Protein AF-A0A5J4VI50-F1 (afdb_monomer_lite)

Structure (mmCIF, N/CA/C/O backbone):
data_AF-A0A5J4VI50-F1
#
_entry.id   AF-A0A5J4VI50-F1
#
loop_
_atom_site.group_PDB
_atom_site.id
_atom_site.type_symbol
_atom_site.label_atom_id
_atom_site.label_alt_id
_atom_site.label_comp_id
_atom_site.label_asym_id
_atom_site.label_entity_id
_atom_site.label_seq_id
_atom_site.pdbx_PDB_ins_code
_atom_site.Cartn_x
_atom_site.Cartn_y
_atom_site.Cartn_z
_atom_site.occupancy
_atom_site.B_iso_or_equiv
_atom_site.auth_seq_id
_atom_site.auth_comp_id
_atom_site.auth_asym_id
_atom_site.auth_atom_id
_atom_site.pdbx_PDB_model_num
ATOM 1 N N . MET A 1 1 ? -46.323 7.705 36.683 1.00 45.66 1 MET A N 1
ATOM 2 C CA . MET A 1 1 ? -45.472 6.989 35.710 1.00 45.66 1 MET A CA 1
ATOM 3 C C . MET A 1 1 ? -46.350 6.573 34.551 1.00 45.66 1 MET A C 1
ATOM 5 O O . MET A 1 1 ? -47.219 5.726 34.726 1.00 45.66 1 MET A O 1
ATOM 9 N N . THR A 1 2 ? -46.228 7.278 33.431 1.00 43.50 2 THR A N 1
ATOM 10 C CA . THR A 1 2 ? -47.064 7.092 32.242 1.00 43.50 2 THR A CA 1
ATOM 11 C C . THR A 1 2 ? -46.540 5.941 31.387 1.00 43.50 2 THR A C 1
ATOM 13 O O . THR A 1 2 ? -45.344 5.672 31.348 1.00 43.50 2 THR A O 1
ATOM 16 N N . PHE A 1 3 ? -47.456 5.260 30.699 1.00 45.78 3 PHE A N 1
ATOM 17 C CA . PHE A 1 3 ? -47.232 4.075 29.855 1.00 45.78 3 PHE A CA 1
ATOM 18 C C . PHE A 1 3 ? -46.191 4.273 28.726 1.00 45.78 3 PHE A C 1
ATOM 20 O O . PHE A 1 3 ? -45.756 3.309 28.103 1.00 45.78 3 PHE A O 1
ATOM 27 N N . SER A 1 4 ? -45.790 5.518 28.475 1.00 50.59 4 SER A N 1
ATOM 28 C CA . SER A 1 4 ? -44.836 5.976 27.464 1.00 50.59 4 SER A CA 1
ATOM 29 C C . SER A 1 4 ? -43.360 5.796 27.850 1.00 50.59 4 SER A C 1
ATOM 31 O O . SER A 1 4 ? -42.539 5.583 26.961 1.00 50.59 4 SER A O 1
ATOM 33 N N . ASP A 1 5 ? -43.008 5.811 29.141 1.00 47.81 5 ASP A N 1
ATOM 34 C CA . ASP A 1 5 ? -41.594 5.817 29.568 1.00 47.81 5 ASP A CA 1
ATOM 35 C C . ASP A 1 5 ? -40.916 4.440 29.445 1.00 47.81 5 ASP A C 1
ATOM 37 O O . ASP A 1 5 ? -39.697 4.353 29.332 1.00 47.81 5 ASP A O 1
ATOM 41 N N . LYS A 1 6 ? -41.700 3.351 29.407 1.00 45.91 6 LYS A N 1
ATOM 42 C CA . LYS A 1 6 ? -41.183 1.982 29.217 1.00 45.91 6 LYS A CA 1
ATOM 43 C C . LYS A 1 6 ? -40.821 1.653 27.762 1.00 45.91 6 LYS A C 1
ATOM 45 O O . LYS A 1 6 ? -40.090 0.702 27.533 1.00 45.91 6 LYS A O 1
ATOM 50 N N . TYR A 1 7 ? -41.313 2.416 26.782 1.00 43.16 7 TYR A N 1
ATOM 51 C CA . TYR A 1 7 ? -41.110 2.128 25.352 1.00 43.16 7 TYR A CA 1
ATOM 52 C C . TYR A 1 7 ? -39.862 2.785 24.744 1.00 43.16 7 TYR A C 1
ATOM 54 O O . TYR A 1 7 ? -39.482 2.451 23.620 1.00 43.16 7 TYR A O 1
ATOM 62 N N . ILE A 1 8 ? -39.235 3.726 25.454 1.00 45.47 8 ILE A N 1
ATOM 63 C CA . ILE A 1 8 ? -38.054 4.454 24.968 1.00 45.47 8 ILE A CA 1
ATOM 64 C C . ILE A 1 8 ? -36.776 3.645 25.248 1.00 45.47 8 ILE A C 1
ATOM 66 O O . ILE A 1 8 ? -35.905 3.559 24.387 1.00 45.47 8 ILE A O 1
ATOM 70 N N . THR A 1 9 ? -36.713 2.950 26.387 1.00 44.59 9 THR A N 1
ATOM 71 C CA . THR A 1 9 ? -35.539 2.176 26.832 1.00 44.59 9 THR A CA 1
ATOM 72 C C . THR A 1 9 ? -35.261 0.935 25.970 1.00 44.59 9 THR A C 1
ATOM 74 O O . THR A 1 9 ? -34.107 0.554 25.784 1.00 44.59 9 THR A O 1
ATOM 77 N N . ASP A 1 10 ? -36.297 0.327 25.381 1.00 46.94 10 ASP A N 1
ATOM 78 C CA . ASP A 1 10 ? -36.149 -0.870 24.538 1.00 46.94 10 ASP A CA 1
ATOM 79 C C . ASP A 1 10 ? -35.737 -0.554 23.088 1.00 46.94 10 ASP A C 1
ATOM 81 O O . ASP A 1 10 ? -35.109 -1.383 22.424 1.00 46.94 10 ASP A O 1
ATOM 85 N N . LYS A 1 11 ? -36.050 0.647 22.578 1.00 48.03 11 LYS A N 1
ATOM 86 C CA . LYS A 1 11 ? -35.692 1.044 21.203 1.00 48.03 11 LYS A CA 1
ATOM 87 C C . LYS A 1 11 ? -34.232 1.471 21.065 1.00 48.03 11 LYS A C 1
ATOM 89 O O . LYS A 1 11 ? -33.629 1.176 20.036 1.00 48.03 11 LYS A O 1
ATOM 94 N N . GLU A 1 12 ? -33.662 2.093 22.094 1.00 50.41 12 GLU A N 1
ATOM 95 C CA . GLU A 1 12 ? -32.233 2.437 22.147 1.00 50.41 12 GLU A CA 1
ATOM 96 C C . GLU A 1 12 ? -31.375 1.151 22.173 1.00 50.41 12 GLU A C 1
ATOM 98 O O . GLU A 1 12 ? -30.477 0.977 21.356 1.00 50.41 12 GLU A O 1
ATOM 103 N N . SER A 1 13 ? -31.792 0.146 22.958 1.00 58.06 13 SER A N 1
ATOM 104 C CA . SER A 1 13 ? -31.178 -1.195 23.041 1.00 58.06 13 SER A CA 1
ATOM 105 C C . SER A 1 13 ? -31.218 -1.996 21.730 1.00 58.06 13 SER A C 1
ATOM 107 O O . SER A 1 13 ? -30.281 -2.734 21.420 1.00 58.06 13 SER A O 1
ATOM 109 N N . ALA A 1 14 ? -32.291 -1.878 20.942 1.00 57.41 14 ALA A N 1
ATOM 110 C CA . ALA A 1 14 ? -32.411 -2.570 19.659 1.00 57.41 14 ALA A CA 1
ATOM 111 C C . ALA A 1 14 ? -31.613 -1.880 18.544 1.00 57.41 14 ALA A C 1
ATOM 113 O O . ALA A 1 14 ? -30.997 -2.571 17.732 1.00 57.41 14 ALA A O 1
ATOM 114 N N . GLN A 1 15 ? -31.593 -0.542 18.516 1.00 58.06 15 GLN A N 1
ATOM 115 C CA . GLN A 1 15 ? -30.822 0.218 17.534 1.00 58.06 15 GLN A CA 1
ATOM 116 C C . GLN A 1 15 ? -29.318 0.096 17.792 1.00 58.06 15 GLN A C 1
ATOM 118 O O . GLN A 1 15 ? -28.573 -0.101 16.840 1.00 58.06 15 GLN A O 1
ATOM 123 N N . ASP A 1 16 ? -28.874 0.107 19.050 1.00 59.59 16 ASP A N 1
ATOM 124 C CA . ASP A 1 16 ? -27.465 -0.103 19.399 1.00 59.59 16 ASP A CA 1
ATOM 125 C C . ASP A 1 16 ? -26.995 -1.524 19.081 1.00 59.59 16 ASP A C 1
ATOM 127 O O . ASP A 1 16 ? -25.895 -1.706 18.563 1.00 59.59 16 ASP A O 1
ATOM 131 N N . LYS A 1 17 ? -27.843 -2.538 19.299 1.00 58.84 17 LYS A N 1
ATOM 132 C CA . LYS A 1 17 ? -27.558 -3.921 18.878 1.00 58.84 17 LYS A CA 1
ATOM 133 C C . LYS A 1 17 ? -27.561 -4.074 17.361 1.00 58.84 17 LYS A C 1
ATOM 135 O O . LYS A 1 17 ? -26.700 -4.762 16.829 1.00 58.84 17 LYS A O 1
ATOM 140 N N . LEU A 1 18 ? -28.496 -3.442 16.650 1.00 57.19 18 LEU A N 1
ATOM 141 C CA . LEU A 1 18 ? -28.504 -3.436 15.184 1.00 57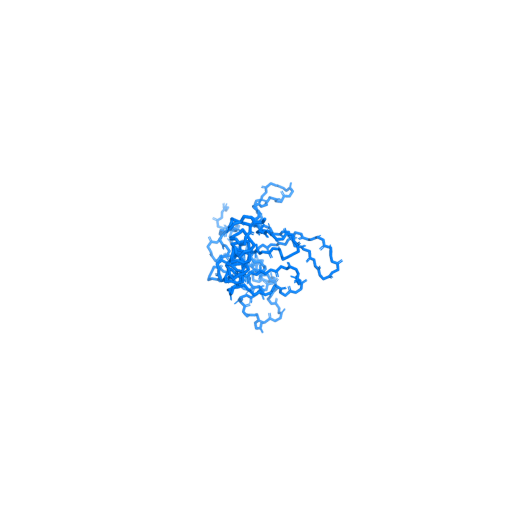.19 18 LEU A CA 1
ATOM 142 C C . LEU A 1 18 ? -27.288 -2.701 14.627 1.00 57.19 18 LEU A C 1
ATOM 144 O O . LEU A 1 18 ? -26.687 -3.190 13.681 1.00 57.19 18 LEU A O 1
ATOM 148 N N . ASN A 1 19 ? -26.885 -1.585 15.233 1.00 56.84 19 ASN A N 1
ATOM 149 C CA . ASN A 1 19 ? -25.666 -0.878 14.878 1.00 56.84 19 ASN A CA 1
ATOM 150 C C . ASN A 1 19 ? -24.455 -1.783 15.130 1.00 56.84 19 ASN A C 1
ATOM 152 O O . ASN A 1 19 ? -23.712 -2.017 14.191 1.00 56.84 19 ASN A O 1
ATOM 156 N N . SER A 1 20 ? -24.295 -2.383 16.316 1.00 55.41 20 SER A N 1
ATOM 157 C CA . SER A 1 20 ? -23.200 -3.328 16.611 1.00 55.41 20 SER A CA 1
ATOM 158 C C . SER A 1 20 ? -23.147 -4.495 15.616 1.00 55.41 20 SER A C 1
ATOM 160 O O . SER A 1 20 ? -22.085 -4.789 15.076 1.00 55.41 20 SER A O 1
ATOM 162 N N . VAL A 1 21 ? -24.289 -5.110 15.304 1.00 57.34 21 VAL A N 1
ATOM 163 C CA . VAL A 1 21 ? -24.380 -6.225 14.348 1.00 57.34 21 VAL A CA 1
ATOM 164 C C . VAL A 1 21 ? -24.089 -5.766 12.915 1.00 57.34 21 VAL A C 1
ATOM 166 O O . VAL A 1 21 ? -23.470 -6.500 12.147 1.00 57.34 21 VAL A O 1
ATOM 169 N N . CYS A 1 22 ? -24.505 -4.559 12.532 1.00 51.25 22 CYS A N 1
ATOM 170 C CA . CYS A 1 22 ? -24.158 -3.959 11.243 1.00 51.25 22 CYS A CA 1
ATOM 171 C C . CYS A 1 22 ? -22.664 -3.596 11.168 1.00 51.25 22 CYS A C 1
ATOM 173 O O . CYS A 1 22 ? -22.044 -3.844 10.137 1.00 51.25 22 CYS A O 1
ATOM 175 N 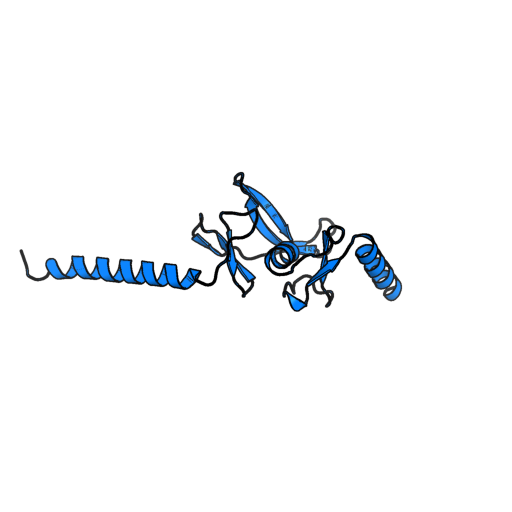N . TYR A 1 23 ? -22.076 -3.087 12.254 1.00 51.59 23 TYR A N 1
ATOM 176 C CA . TYR A 1 23 ? -20.650 -2.767 12.379 1.00 51.59 23 TYR A CA 1
ATOM 177 C C . TYR A 1 23 ? -19.776 -4.026 12.281 1.00 51.59 23 TYR A C 1
ATOM 179 O O . TYR A 1 23 ? -18.769 -4.026 11.576 1.00 51.59 23 TYR A O 1
ATOM 187 N N . GLU A 1 24 ? -20.171 -5.120 12.934 1.00 53.50 24 GLU A N 1
ATOM 188 C CA . GLU A 1 24 ? -19.459 -6.402 12.861 1.00 53.50 24 GLU A CA 1
ATOM 189 C C . GLU A 1 24 ? -19.583 -7.057 11.478 1.00 53.50 24 GLU A C 1
ATOM 191 O O . GLU A 1 24 ? -18.592 -7.555 10.945 1.00 53.50 24 GLU A O 1
ATOM 196 N N . LYS A 1 25 ? -20.761 -6.990 10.839 1.00 52.97 25 LYS A N 1
ATOM 197 C CA . LYS A 1 25 ? -20.960 -7.501 9.469 1.00 52.97 25 LYS A CA 1
ATOM 198 C C . LYS A 1 25 ? -20.173 -6.724 8.413 1.00 52.97 25 LYS A C 1
ATOM 200 O O . LYS A 1 25 ? -19.694 -7.330 7.464 1.00 52.97 25 LYS A O 1
ATOM 205 N N . GLN A 1 26 ? -20.001 -5.409 8.569 1.00 54.25 26 GLN A N 1
ATOM 206 C CA . GLN A 1 26 ? -19.209 -4.591 7.636 1.00 54.25 26 GLN A CA 1
ATOM 207 C C . GLN A 1 26 ? -17.708 -4.922 7.655 1.00 54.25 26 GLN A C 1
ATOM 209 O O . GLN A 1 26 ? -17.000 -4.598 6.702 1.00 54.25 26 GLN A O 1
ATOM 214 N N . ARG A 1 27 ? -17.215 -5.575 8.716 1.00 61.16 27 ARG A N 1
ATOM 215 C CA . ARG A 1 27 ? -15.802 -5.956 8.870 1.00 61.16 27 ARG A CA 1
ATOM 216 C C . ARG A 1 27 ? -15.530 -7.446 8.665 1.00 61.16 27 ARG A C 1
ATOM 218 O O . ARG A 1 27 ? -14.401 -7.878 8.868 1.00 61.16 27 ARG A O 1
ATOM 225 N N . GLN A 1 28 ? -16.532 -8.222 8.256 1.00 63.62 28 GLN A N 1
ATOM 226 C CA . GLN A 1 28 ? -16.414 -9.676 8.134 1.00 63.62 28 GLN A CA 1
ATOM 227 C C . GLN A 1 28 ? -15.415 -10.114 7.040 1.00 63.62 28 GLN A C 1
ATOM 229 O O . GLN A 1 28 ? -14.868 -11.207 7.136 1.00 63.62 28 GLN A O 1
ATOM 234 N N . ASP A 1 29 ? -15.111 -9.227 6.083 1.00 83.69 29 ASP A N 1
ATOM 235 C CA . ASP A 1 29 ? -14.198 -9.474 4.953 1.00 83.69 29 ASP A CA 1
ATOM 236 C C . ASP A 1 29 ? -12.848 -8.738 5.069 1.00 83.69 29 ASP A C 1
ATOM 238 O O . ASP A 1 29 ? -12.125 -8.589 4.082 1.00 83.69 29 ASP A O 1
ATOM 242 N N . TYR A 1 30 ? -12.528 -8.205 6.250 1.00 89.12 30 TYR A N 1
ATOM 243 C CA . TYR A 1 30 ? -11.302 -7.447 6.485 1.00 89.12 30 TYR A CA 1
ATOM 244 C C . TYR A 1 30 ? -10.258 -8.290 7.214 1.00 89.12 30 TYR A C 1
ATOM 246 O O . TYR A 1 30 ? -10.469 -8.726 8.344 1.00 89.12 30 TYR A O 1
ATOM 254 N N . ASP A 1 31 ? -9.085 -8.412 6.604 1.00 90.31 31 ASP A N 1
ATOM 255 C CA . ASP A 1 31 ? -7.927 -9.079 7.178 1.00 90.31 31 ASP A CA 1
ATOM 256 C C . ASP A 1 31 ? -6.946 -8.071 7.789 1.00 90.31 31 ASP A C 1
ATOM 258 O O . ASP A 1 31 ? -6.726 -6.988 7.238 1.00 90.31 31 ASP A O 1
ATOM 262 N N . PRO A 1 32 ? -6.291 -8.404 8.911 1.00 91.69 32 PRO A N 1
ATOM 263 C CA . PRO A 1 32 ? -5.247 -7.563 9.473 1.00 91.69 32 PRO A CA 1
ATOM 264 C C . PRO A 1 32 ? -4.044 -7.455 8.532 1.00 91.69 32 PRO A C 1
ATOM 266 O O . PRO A 1 32 ? -3.552 -8.446 7.980 1.00 91.69 32 PRO A O 1
ATOM 269 N N . ILE A 1 33 ? -3.525 -6.234 8.396 1.00 92.25 33 ILE A N 1
ATOM 270 C CA . ILE A 1 33 ? -2.325 -5.969 7.604 1.00 92.25 33 ILE A CA 1
ATOM 271 C C . ILE A 1 33 ? -1.093 -6.340 8.432 1.00 92.25 33 ILE A C 1
ATOM 273 O O . ILE A 1 33 ? -0.884 -5.837 9.542 1.00 92.25 33 ILE A O 1
ATOM 277 N N . ARG A 1 34 ? -0.235 -7.199 7.872 1.00 87.38 34 ARG A N 1
ATOM 278 C CA . ARG A 1 34 ? 1.034 -7.590 8.509 1.00 87.38 34 ARG A CA 1
ATOM 279 C C . ARG A 1 34 ? 1.890 -6.356 8.812 1.00 87.38 34 ARG A C 1
ATOM 281 O O . ARG A 1 34 ? 2.047 -5.493 7.957 1.00 87.38 34 ARG A O 1
ATOM 288 N N . ASP A 1 35 ? 2.457 -6.296 10.016 1.00 89.19 35 ASP A N 1
ATOM 289 C CA . ASP A 1 35 ? 3.277 -5.188 10.550 1.00 89.19 35 ASP A CA 1
ATOM 290 C C . ASP A 1 35 ? 2.530 -3.867 10.844 1.00 89.19 35 ASP A C 1
ATOM 292 O O . ASP A 1 35 ? 3.118 -2.938 11.407 1.00 89.19 35 ASP A O 1
ATOM 296 N N . TYR A 1 36 ? 1.227 -3.789 10.549 1.00 92.31 36 TYR A N 1
ATOM 297 C CA . TYR A 1 36 ? 0.384 -2.607 10.770 1.00 92.31 36 TYR A CA 1
ATOM 298 C C . TYR A 1 36 ? -0.891 -2.995 11.540 1.00 92.31 36 TYR A C 1
ATOM 300 O O . TYR A 1 36 ? -1.986 -2.962 10.985 1.00 92.31 36 TYR A O 1
ATOM 308 N N . PRO A 1 37 ? -0.789 -3.333 12.840 1.00 88.31 37 PRO A N 1
ATOM 309 C CA . PRO A 1 37 ? -1.845 -4.028 13.589 1.00 88.31 37 PRO A CA 1
ATOM 310 C C . PRO A 1 37 ? -3.138 -3.222 13.781 1.00 88.31 37 PRO A C 1
ATOM 312 O O . PRO A 1 37 ? -4.176 -3.792 14.099 1.00 88.31 37 PRO A O 1
ATOM 315 N N . SER A 1 38 ? -3.097 -1.897 13.617 1.00 91.00 38 SER A N 1
ATOM 316 C CA . SER A 1 38 ? -4.296 -1.050 13.659 1.00 91.00 38 SER A CA 1
ATOM 317 C C . SER A 1 38 ? -4.980 -0.886 12.305 1.00 91.00 38 SER A C 1
ATOM 319 O O . SER A 1 38 ? -5.912 -0.094 12.205 1.00 91.00 38 SER A O 1
ATOM 321 N N . HIS A 1 39 ? -4.499 -1.561 11.262 1.00 93.44 39 HIS A N 1
ATOM 322 C CA . HIS A 1 39 ? -5.036 -1.435 9.918 1.00 93.44 39 HIS A CA 1
ATOM 323 C C . HIS A 1 39 ? -5.494 -2.786 9.396 1.00 93.44 39 HIS A C 1
ATOM 325 O O . HIS A 1 39 ? -4.864 -3.819 9.633 1.00 93.44 39 HIS A O 1
ATOM 331 N N . LEU A 1 40 ? -6.601 -2.748 8.672 1.00 93.12 40 LEU A N 1
ATOM 332 C CA . LEU A 1 40 ? -7.221 -3.902 8.049 1.00 93.12 40 LEU A CA 1
ATOM 333 C C . LEU A 1 40 ? -7.334 -3.653 6.543 1.00 93.12 40 LEU A C 1
ATOM 335 O O . LEU A 1 40 ? -7.469 -2.502 6.131 1.00 93.12 40 LEU A O 1
ATOM 339 N N . ILE A 1 41 ? -7.310 -4.706 5.734 1.00 93.25 41 ILE A N 1
ATOM 340 C CA . ILE A 1 41 ? -7.520 -4.656 4.284 1.00 93.25 41 ILE A CA 1
ATOM 341 C C . ILE A 1 41 ? -8.489 -5.755 3.856 1.00 93.25 41 ILE A C 1
ATOM 343 O O . ILE A 1 41 ? -8.422 -6.863 4.375 1.00 93.25 41 ILE A O 1
ATOM 347 N N . ASN A 1 42 ? -9.381 -5.461 2.914 1.00 90.88 42 ASN A N 1
ATOM 348 C CA . ASN A 1 42 ? -10.296 -6.451 2.344 1.00 90.88 42 ASN A CA 1
ATOM 349 C C . ASN A 1 42 ? -9.884 -6.869 0.918 1.00 90.88 42 ASN A C 1
ATOM 351 O O . ASN A 1 42 ? -8.979 -6.292 0.308 1.00 90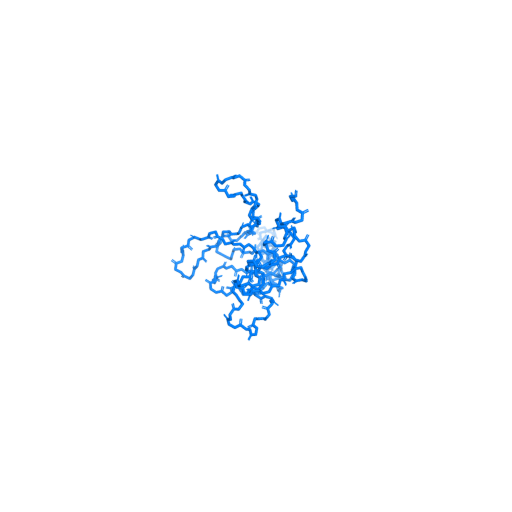.88 42 ASN A O 1
ATOM 355 N N . GLY A 1 43 ? -10.596 -7.844 0.343 1.00 85.56 43 GLY A N 1
ATOM 356 C CA . GLY A 1 43 ? -10.375 -8.298 -1.039 1.00 85.56 43 GLY A CA 1
ATOM 357 C C . GLY A 1 43 ? -10.643 -7.241 -2.124 1.00 85.56 43 GLY A C 1
ATOM 358 O O . GLY A 1 43 ? -10.234 -7.425 -3.266 1.00 85.56 43 GLY A O 1
ATOM 359 N N . GLN A 1 44 ? -11.292 -6.124 -1.781 1.00 88.69 44 GLN A N 1
ATOM 360 C CA . GLN A 1 44 ? -11.521 -4.981 -2.675 1.00 88.69 44 GLN A CA 1
ATOM 361 C C . GLN A 1 44 ? -10.407 -3.927 -2.592 1.00 88.69 44 GLN A C 1
ATOM 363 O O . GLN A 1 44 ? -10.504 -2.879 -3.228 1.00 88.69 44 GLN A O 1
ATOM 368 N N . LEU A 1 45 ? -9.341 -4.198 -1.829 1.00 91.12 45 LEU A N 1
ATOM 369 C CA . LEU A 1 45 ? -8.225 -3.282 -1.587 1.00 91.12 45 LEU A CA 1
ATOM 370 C C . LEU A 1 45 ? -8.638 -2.003 -0.835 1.00 91.12 45 LEU A C 1
ATOM 372 O O . LEU A 1 45 ? -7.953 -0.982 -0.897 1.00 91.12 45 LEU A O 1
ATOM 376 N N . THR A 1 46 ? -9.736 -2.047 -0.085 1.00 91.88 46 THR A N 1
ATOM 377 C CA . THR A 1 46 ? -10.111 -0.989 0.854 1.00 91.88 46 THR A CA 1
ATOM 378 C C . THR A 1 46 ? -9.339 -1.180 2.151 1.00 91.88 46 THR A C 1
ATOM 380 O O . THR A 1 46 ? -9.271 -2.291 2.678 1.00 91.88 46 THR A O 1
ATOM 383 N N . VAL A 1 47 ? -8.761 -0.099 2.680 1.00 93.69 47 VAL A N 1
ATOM 384 C CA . VAL A 1 47 ? -7.991 -0.129 3.928 1.00 93.69 47 VAL A CA 1
ATOM 385 C C . VAL A 1 47 ? -8.725 0.628 5.021 1.00 93.69 47 VAL A C 1
ATOM 387 O O . VAL A 1 47 ? -9.164 1.757 4.821 1.00 93.69 47 VAL A O 1
ATOM 390 N N . TRP A 1 48 ? -8.815 0.021 6.199 1.00 93.56 48 TRP A N 1
ATOM 391 C CA . TRP A 1 48 ? -9.507 0.571 7.357 1.00 93.56 48 TRP A CA 1
ATOM 392 C C . TRP A 1 48 ? -8.549 0.781 8.528 1.00 93.56 48 TRP A C 1
ATOM 394 O O . TRP A 1 48 ? -7.763 -0.108 8.841 1.00 93.56 48 TRP A O 1
ATOM 404 N N . ASP A 1 49 ? -8.631 1.925 9.207 1.00 92.50 49 ASP A N 1
ATOM 405 C CA . ASP A 1 49 ? -7.953 2.177 10.483 1.00 92.50 49 ASP A CA 1
ATOM 406 C C . ASP A 1 49 ? -8.916 1.861 11.634 1.00 92.50 49 ASP A C 1
ATOM 408 O O . ASP A 1 49 ? -9.899 2.567 11.864 1.00 92.50 49 ASP A O 1
ATOM 412 N N . SER A 1 50 ? -8.636 0.786 12.372 1.00 89.81 50 SER A N 1
ATOM 413 C CA . SER A 1 50 ? -9.480 0.326 13.477 1.00 89.81 50 SER A CA 1
ATOM 414 C C . SER A 1 50 ? -9.405 1.224 14.712 1.00 89.81 50 SER A C 1
ATOM 416 O O . SER A 1 50 ? -10.336 1.209 15.514 1.00 89.81 50 SER A O 1
ATOM 418 N N . LYS A 1 51 ? -8.335 2.018 14.869 1.00 89.19 51 LYS A N 1
ATOM 419 C CA . LYS A 1 51 ? -8.174 2.956 15.991 1.00 89.19 51 LYS A CA 1
ATOM 420 C C . LYS A 1 51 ? -8.915 4.264 15.752 1.00 89.19 51 LYS A C 1
ATOM 422 O O . LYS A 1 51 ? -9.454 4.832 16.694 1.00 89.19 51 LYS A O 1
ATOM 427 N N . LEU A 1 52 ? -8.876 4.766 14.519 1.00 89.12 52 LEU A N 1
ATOM 428 C CA . LEU A 1 52 ? -9.528 6.024 14.136 1.00 89.12 52 LEU A CA 1
ATOM 429 C C . LEU A 1 52 ? -10.936 5.828 13.568 1.00 89.12 52 LEU A C 1
ATOM 431 O O . LEU A 1 52 ? -11.584 6.819 13.245 1.00 89.12 52 LEU A O 1
ATOM 435 N N . ASP A 1 53 ? -11.366 4.573 13.439 1.00 88.31 53 ASP A N 1
ATOM 436 C CA . ASP A 1 53 ? -12.650 4.147 12.884 1.00 88.31 53 ASP A CA 1
ATOM 437 C C . ASP A 1 53 ? -12.986 4.830 11.553 1.00 88.31 53 ASP A C 1
ATOM 439 O O . ASP A 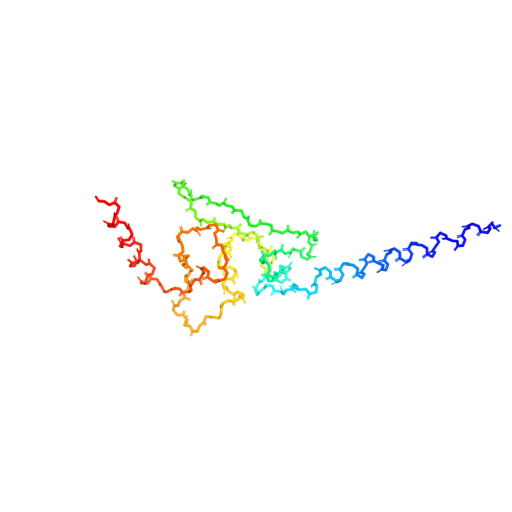1 53 ? -14.021 5.472 11.384 1.00 88.31 53 ASP A O 1
ATOM 443 N N . ARG A 1 54 ? -12.049 4.743 10.605 1.00 89.81 54 ARG A N 1
ATOM 444 C CA . ARG A 1 54 ? -12.194 5.373 9.290 1.00 89.81 54 ARG A CA 1
ATOM 445 C C . ARG A 1 54 ? -11.464 4.614 8.197 1.00 89.81 54 ARG A C 1
ATOM 447 O O . ARG A 1 54 ? -10.444 3.972 8.445 1.00 89.81 54 ARG A O 1
ATOM 454 N N . GLU A 1 55 ? -11.926 4.803 6.969 1.00 92.69 55 GLU A N 1
ATOM 455 C CA . GLU A 1 55 ? -11.204 4.374 5.777 1.00 92.69 55 GLU A CA 1
ATOM 456 C C . GLU A 1 55 ? -9.921 5.200 5.576 1.00 92.69 55 GLU A C 1
ATOM 458 O O . GLU A 1 55 ? -9.867 6.406 5.846 1.00 92.69 55 GLU A O 1
ATOM 463 N N . VAL A 1 56 ? -8.873 4.541 5.086 1.00 93.50 56 VAL A N 1
ATOM 464 C CA . VAL A 1 56 ? -7.603 5.148 4.697 1.00 93.50 56 VAL A CA 1
ATOM 465 C C . VAL A 1 56 ? -7.402 4.944 3.203 1.00 93.50 56 VAL A C 1
ATOM 467 O O . VAL A 1 56 ? -6.930 3.900 2.758 1.00 93.50 56 VAL A O 1
ATOM 470 N N . SER A 1 57 ? -7.719 5.968 2.418 1.00 93.12 57 SER A N 1
ATOM 471 C CA . SER A 1 57 ? -7.581 5.884 0.966 1.00 93.12 57 SER A CA 1
ATOM 472 C C . SER A 1 57 ? -6.147 6.222 0.521 1.00 93.12 57 SER A C 1
ATOM 474 O O . SER A 1 57 ? -5.597 7.255 0.938 1.00 93.12 57 SER A O 1
ATOM 476 N N . PRO A 1 58 ? -5.526 5.398 -0.342 1.00 95.44 58 PRO A N 1
ATOM 477 C CA . PRO A 1 58 ? -4.217 5.689 -0.909 1.00 95.44 58 PRO A CA 1
ATOM 478 C C . PRO A 1 58 ? -4.275 6.928 -1.817 1.00 95.44 58 PRO A C 1
ATOM 480 O O . PRO A 1 58 ? -5.291 7.215 -2.444 1.00 95.44 58 PRO A O 1
ATOM 483 N N . GLN A 1 59 ? -3.177 7.679 -1.876 1.00 95.12 59 GLN A N 1
ATOM 484 C CA . GLN A 1 59 ? -3.091 8.965 -2.568 1.00 95.12 59 GLN A CA 1
ATOM 485 C C . GLN A 1 59 ? -2.018 8.937 -3.654 1.00 95.12 59 GLN A C 1
ATOM 487 O O . GLN A 1 59 ? -0.880 8.534 -3.394 1.00 95.12 59 GLN A O 1
ATOM 492 N N . SER A 1 60 ? -2.347 9.429 -4.846 1.00 94.50 60 SER A N 1
ATOM 493 C CA . SER A 1 60 ? -1.398 9.629 -5.943 1.00 94.50 60 SER A CA 1
ATOM 494 C C . SER A 1 60 ? -0.263 10.555 -5.504 1.00 94.50 60 SER A C 1
ATOM 496 O O . SER A 1 60 ? -0.498 11.676 -5.043 1.00 94.50 60 SER A O 1
ATOM 498 N N . LYS A 1 61 ? 0.992 10.114 -5.648 1.00 94.19 61 LYS A N 1
ATOM 499 C CA . LYS A 1 61 ? 2.159 10.898 -5.221 1.00 94.19 61 LYS A CA 1
ATOM 500 C C . LYS A 1 61 ? 3.118 11.157 -6.375 1.00 94.19 61 LYS A C 1
ATOM 502 O O . LYS A 1 61 ? 3.326 10.330 -7.259 1.00 94.19 61 LYS A O 1
ATOM 507 N N . LYS A 1 62 ? 3.750 12.329 -6.338 1.00 92.12 62 LYS A N 1
ATOM 508 C CA . LYS A 1 62 ? 4.843 12.711 -7.239 1.00 92.12 62 LYS A CA 1
ATOM 509 C C . LYS A 1 62 ? 6.167 12.706 -6.483 1.00 92.12 62 LYS A C 1
ATOM 511 O O . LYS A 1 62 ? 6.234 13.041 -5.299 1.00 92.12 62 LYS A O 1
ATOM 516 N N . SER A 1 63 ? 7.233 12.335 -7.177 1.00 91.19 63 SER A N 1
ATOM 517 C CA . SER A 1 63 ? 8.602 12.521 -6.706 1.00 91.19 63 SER A CA 1
ATOM 518 C C . SER A 1 63 ? 8.939 14.010 -6.596 1.00 91.19 63 SER A C 1
ATOM 520 O O . SER A 1 63 ? 8.293 14.865 -7.201 1.00 91.19 63 SER A O 1
ATOM 522 N N . ARG A 1 64 ? 10.040 14.325 -5.905 1.00 89.44 64 ARG A N 1
ATOM 523 C CA . ARG A 1 64 ? 10.580 15.697 -5.846 1.00 89.44 64 ARG A CA 1
ATOM 524 C C . ARG A 1 64 ? 10.905 16.288 -7.223 1.00 89.44 64 ARG A C 1
ATOM 526 O O . ARG A 1 64 ? 10.926 17.501 -7.362 1.00 89.44 64 ARG A O 1
ATOM 533 N N . LYS A 1 65 ? 11.155 15.441 -8.226 1.00 92.06 65 LYS A N 1
ATOM 534 C CA . LYS A 1 65 ? 11.432 15.847 -9.612 1.00 92.06 65 LYS A CA 1
ATOM 535 C C . LYS A 1 65 ? 10.154 16.001 -10.454 1.00 92.06 65 LYS A C 1
ATOM 537 O O . LYS A 1 65 ? 10.245 16.161 -11.662 1.00 92.06 65 LYS A O 1
ATOM 542 N N . GLY A 1 66 ? 8.970 15.894 -9.848 1.00 88.81 66 GLY A N 1
ATOM 543 C CA . GLY A 1 66 ? 7.675 16.032 -10.522 1.00 88.81 66 GLY A CA 1
ATOM 544 C C . GLY A 1 66 ? 7.162 14.764 -11.210 1.00 88.81 66 GLY A C 1
ATOM 545 O O . GLY A 1 66 ? 5.965 14.670 -11.468 1.00 88.81 66 GLY A O 1
ATOM 546 N N . GLY A 1 67 ? 8.021 13.766 -11.445 1.00 90.00 67 GLY A N 1
ATOM 547 C CA . GLY A 1 67 ? 7.612 12.474 -12.002 1.00 90.00 67 GLY A CA 1
ATOM 548 C C . GLY A 1 67 ? 6.681 11.717 -11.057 1.00 90.00 67 GLY A C 1
ATOM 549 O O . GLY A 1 67 ? 6.929 11.694 -9.848 1.00 90.00 67 GLY A O 1
ATOM 550 N N . PHE A 1 68 ? 5.623 11.122 -11.601 1.00 89.50 68 PHE A N 1
ATOM 551 C CA . PHE A 1 68 ? 4.666 10.306 -10.859 1.00 89.50 68 PHE A CA 1
ATOM 552 C C . PHE A 1 68 ? 5.338 9.039 -10.299 1.00 89.50 68 PHE A C 1
ATOM 554 O O . PHE A 1 68 ? 6.172 8.440 -10.974 1.00 89.50 68 PHE A O 1
ATOM 561 N N . ILE A 1 69 ? 5.029 8.675 -9.049 1.00 90.44 69 ILE A N 1
ATOM 562 C CA . ILE A 1 69 ? 5.633 7.519 -8.352 1.00 90.44 69 ILE A CA 1
ATOM 563 C C . ILE A 1 69 ? 4.594 6.505 -7.857 1.00 90.44 69 ILE A C 1
ATOM 565 O O . ILE A 1 69 ? 4.924 5.653 -7.032 1.00 90.44 69 ILE A O 1
ATOM 569 N N . GLY A 1 70 ? 3.353 6.609 -8.333 1.00 93.00 70 GLY A N 1
ATOM 570 C CA . GLY A 1 70 ? 2.253 5.742 -7.925 1.00 93.00 70 GLY A CA 1
ATOM 571 C C . GLY A 1 70 ? 1.508 6.224 -6.686 1.00 93.00 70 GLY A C 1
ATOM 572 O O . GLY A 1 70 ? 1.783 7.296 -6.122 1.00 93.00 70 GLY A O 1
ATOM 573 N N . ARG A 1 71 ? 0.555 5.399 -6.254 1.00 96.12 71 ARG A N 1
ATOM 574 C CA . ARG A 1 71 ? -0.236 5.643 -5.049 1.00 96.12 71 ARG A CA 1
ATOM 575 C C . ARG A 1 71 ? 0.514 5.274 -3.774 1.00 96.12 71 ARG A C 1
ATOM 577 O O . ARG A 1 71 ? 1.267 4.301 -3.708 1.00 96.12 71 ARG A O 1
ATOM 584 N N . GLN A 1 72 ? 0.304 6.072 -2.735 1.00 96.12 72 GLN A N 1
ATOM 585 C CA . GLN A 1 72 ? 0.939 5.924 -1.432 1.00 96.12 72 GLN A CA 1
ATOM 586 C C . GLN A 1 72 ? -0.119 5.919 -0.339 1.00 96.12 72 GLN A C 1
ATOM 588 O O . GLN A 1 72 ? -1.019 6.757 -0.339 1.00 96.12 72 GLN A O 1
ATOM 593 N N . ILE A 1 73 ? 0.013 5.011 0.617 1.00 95.94 73 ILE A N 1
ATOM 594 C CA . ILE A 1 73 ? -0.872 4.913 1.771 1.00 95.94 73 ILE A CA 1
ATOM 595 C C . ILE A 1 73 ? -0.103 5.226 3.049 1.00 95.94 73 ILE A C 1
ATOM 597 O O . ILE A 1 73 ? 1.064 4.858 3.196 1.00 95.94 73 ILE A O 1
ATOM 601 N N . ARG A 1 74 ? -0.751 5.939 3.971 1.00 95.12 74 ARG A N 1
ATOM 602 C CA . ARG A 1 74 ? -0.164 6.306 5.258 1.00 95.12 74 ARG A CA 1
ATOM 603 C C . ARG A 1 74 ? -0.673 5.382 6.347 1.00 95.12 74 ARG A C 1
ATOM 605 O O . ARG A 1 74 ? -1.856 5.428 6.660 1.00 95.12 74 ARG A O 1
ATOM 612 N N . LEU A 1 75 ? 0.233 4.634 6.969 1.00 94.31 75 LEU A N 1
ATOM 613 C CA . LEU A 1 75 ? -0.091 3.687 8.035 1.00 94.31 75 LEU A CA 1
ATOM 614 C C . LEU A 1 75 ? 0.775 3.918 9.274 1.00 94.31 75 LEU A C 1
ATOM 616 O O . LEU A 1 75 ? 1.907 4.401 9.187 1.00 94.31 75 LEU A O 1
ATOM 620 N N . ASN A 1 76 ? 0.224 3.557 10.430 1.00 93.31 76 ASN A N 1
ATOM 621 C CA . ASN A 1 76 ? 0.937 3.481 11.706 1.00 93.31 76 ASN A CA 1
ATOM 622 C C . ASN A 1 76 ? 1.486 2.063 11.907 1.00 93.31 76 ASN A C 1
ATOM 624 O O . ASN A 1 76 ? 0.710 1.105 11.889 1.00 93.31 76 ASN A O 1
ATOM 628 N N . ASP A 1 77 ? 2.797 1.942 12.107 1.00 90.56 77 ASP A N 1
ATOM 629 C CA . ASP A 1 77 ? 3.452 0.668 12.424 1.00 90.56 77 ASP A CA 1
ATOM 630 C C . ASP A 1 77 ? 3.123 0.173 13.850 1.00 90.56 77 ASP A C 1
ATOM 632 O O . ASP A 1 77 ? 2.396 0.824 14.612 1.00 90.56 77 ASP A O 1
ATOM 636 N N . ILE A 1 78 ? 3.689 -0.979 14.233 1.00 88.50 78 ILE A N 1
ATOM 637 C CA . ILE A 1 78 ? 3.560 -1.555 15.586 1.00 88.50 78 ILE A CA 1
ATOM 638 C C . ILE A 1 78 ? 3.983 -0.595 16.714 1.00 88.50 78 ILE A C 1
ATOM 640 O O . ILE A 1 78 ? 3.459 -0.689 17.821 1.00 88.50 78 ILE A O 1
ATOM 644 N N . ASN A 1 79 ? 4.889 0.347 16.436 1.00 90.06 79 ASN A N 1
ATOM 645 C CA . ASN A 1 79 ? 5.395 1.329 17.394 1.00 90.06 79 ASN A CA 1
ATOM 646 C C . ASN A 1 79 ? 4.583 2.637 17.369 1.00 90.06 79 ASN A C 1
ATOM 648 O O . ASN A 1 79 ? 4.905 3.584 18.084 1.00 90.06 79 ASN A O 1
ATOM 652 N N . GLY A 1 80 ? 3.544 2.723 16.530 1.00 87.31 80 GLY A N 1
ATOM 653 C CA . GLY A 1 80 ? 2.744 3.929 16.327 1.00 87.31 80 GLY A CA 1
ATOM 654 C C . GLY A 1 80 ? 3.403 4.981 15.430 1.00 87.31 80 GLY A C 1
ATOM 655 O O . GLY A 1 80 ? 2.876 6.089 15.300 1.00 87.31 80 GLY A O 1
ATOM 656 N N . LYS A 1 81 ? 4.531 4.671 14.784 1.00 92.38 81 LYS A N 1
ATOM 657 C CA . LYS A 1 81 ? 5.188 5.572 13.838 1.00 92.38 81 LYS A CA 1
ATOM 658 C C . LYS A 1 81 ? 4.429 5.575 12.515 1.00 92.38 81 LYS A C 1
ATOM 660 O O . LYS A 1 81 ? 4.175 4.538 11.907 1.00 92.38 81 LYS A O 1
ATOM 665 N N . ARG A 1 82 ? 4.118 6.780 12.036 1.00 91.19 82 ARG A N 1
ATOM 666 C CA . ARG A 1 82 ? 3.504 7.006 10.722 1.00 91.19 82 ARG A CA 1
ATOM 667 C C . ARG A 1 82 ? 4.529 6.844 9.608 1.00 91.19 82 ARG A C 1
ATOM 669 O O . ARG A 1 82 ? 5.585 7.476 9.645 1.00 91.19 82 ARG A O 1
ATOM 676 N N . SER A 1 83 ? 4.187 6.059 8.596 1.00 91.06 83 SER A N 1
ATOM 677 C CA . SER A 1 83 ? 4.980 5.888 7.379 1.00 91.06 83 SER A CA 1
ATOM 678 C C . SER A 1 83 ? 4.087 5.950 6.141 1.00 91.06 83 SER A C 1
ATOM 680 O O . SER A 1 83 ? 2.977 5.423 6.153 1.00 91.06 83 SER A O 1
ATOM 682 N N . ASP A 1 84 ? 4.568 6.635 5.101 1.00 92.50 84 ASP A N 1
ATOM 683 C CA . ASP A 1 84 ? 3.977 6.578 3.762 1.00 92.50 84 ASP A CA 1
ATOM 684 C C . ASP A 1 84 ? 4.643 5.416 3.014 1.00 92.50 84 ASP A C 1
ATOM 686 O O . ASP A 1 84 ? 5.875 5.349 2.961 1.00 92.50 84 ASP A O 1
ATOM 690 N N . LEU A 1 85 ? 3.843 4.517 2.451 1.00 93.19 85 LEU A N 1
ATOM 691 C CA . LEU A 1 85 ? 4.307 3.317 1.758 1.00 93.19 85 LEU A CA 1
ATOM 692 C C . LEU A 1 85 ? 3.635 3.216 0.387 1.00 93.19 85 LEU A C 1
ATOM 694 O O . LEU A 1 85 ? 2.477 3.626 0.260 1.00 93.19 85 LEU A O 1
ATOM 698 N N . PRO A 1 86 ? 4.300 2.633 -0.627 1.00 94.62 86 PRO A N 1
ATOM 699 C CA . PRO A 1 86 ? 3.650 2.324 -1.894 1.00 94.62 86 PRO A CA 1
ATOM 700 C C . PRO A 1 86 ? 2.454 1.401 -1.666 1.00 94.62 86 PRO A C 1
ATOM 702 O O . PRO A 1 86 ? 2.588 0.367 -1.008 1.00 94.62 86 PRO A O 1
ATOM 705 N N . PHE A 1 87 ? 1.294 1.769 -2.209 1.00 96.06 87 PHE A N 1
ATOM 706 C CA . PHE A 1 87 ? 0.082 0.976 -2.025 1.00 96.06 87 PHE A CA 1
ATOM 707 C C . PHE A 1 87 ? 0.204 -0.395 -2.705 1.00 96.06 87 PHE A C 1
ATOM 709 O O . PHE A 1 87 ? -0.073 -1.410 -2.070 1.00 96.06 87 PHE A O 1
ATOM 716 N N . SER A 1 88 ? 0.771 -0.442 -3.916 1.00 95.06 88 SER A N 1
ATOM 717 C CA . SER A 1 88 ? 1.141 -1.685 -4.610 1.00 95.06 88 SER A CA 1
ATOM 718 C C . SER A 1 88 ? 1.952 -2.652 -3.746 1.00 95.06 88 SER A C 1
ATOM 720 O O . SER A 1 88 ? 1.681 -3.849 -3.714 1.00 95.06 88 SER A O 1
ATOM 722 N N . TYR A 1 89 ? 2.940 -2.142 -3.005 1.00 94.06 89 TYR A N 1
ATOM 723 C CA . TYR A 1 89 ? 3.781 -2.960 -2.134 1.00 94.06 89 TYR A CA 1
ATOM 724 C C . TYR A 1 89 ? 2.979 -3.595 -1.000 1.00 94.06 89 TYR A C 1
ATOM 726 O O . TYR A 1 89 ? 3.186 -4.762 -0.677 1.00 94.06 89 TYR A O 1
ATOM 734 N N . LEU A 1 90 ? 2.047 -2.844 -0.415 1.00 94.44 90 LEU A N 1
ATOM 735 C CA . LEU A 1 90 ? 1.177 -3.355 0.634 1.00 94.44 90 LEU A CA 1
ATOM 736 C C . LEU A 1 90 ? 0.249 -4.457 0.116 1.00 94.44 90 LEU A C 1
ATOM 738 O O . LEU A 1 90 ? 0.164 -5.515 0.739 1.00 94.44 90 LEU A O 1
ATOM 742 N N . VAL A 1 91 ? -0.396 -4.223 -1.030 1.00 94.12 91 VAL A N 1
ATOM 743 C CA . VAL A 1 91 ? -1.288 -5.197 -1.676 1.00 94.12 91 VAL A CA 1
ATOM 744 C C . VAL A 1 91 ? -0.528 -6.482 -1.990 1.00 94.12 91 VAL A C 1
ATOM 746 O O . VAL A 1 91 ? -0.937 -7.564 -1.569 1.00 94.12 91 VAL A O 1
ATOM 749 N N . ALA A 1 92 ? 0.626 -6.366 -2.648 1.00 93.38 92 ALA A N 1
ATOM 750 C CA . ALA A 1 92 ? 1.442 -7.515 -3.006 1.00 93.38 92 ALA A CA 1
ATOM 751 C C . ALA A 1 92 ? 1.945 -8.283 -1.778 1.00 93.38 92 ALA A C 1
ATOM 753 O O . ALA A 1 92 ? 1.924 -9.508 -1.768 1.00 93.38 92 ALA A O 1
ATOM 754 N N . LYS A 1 93 ? 2.354 -7.590 -0.710 1.00 91.75 93 LYS A N 1
ATOM 755 C CA . LYS A 1 93 ? 2.826 -8.235 0.525 1.00 91.75 93 LYS A CA 1
ATOM 756 C C . LYS A 1 93 ? 1.728 -9.017 1.249 1.00 91.75 93 LYS A C 1
ATOM 758 O O . LYS A 1 93 ? 2.041 -10.006 1.914 1.00 91.75 93 LYS A O 1
ATOM 763 N N . GLN A 1 94 ? 0.476 -8.576 1.144 1.00 90.75 94 GLN A N 1
ATOM 764 C CA . GLN A 1 94 ? -0.651 -9.242 1.790 1.00 90.75 94 GLN A CA 1
ATOM 765 C C . GLN A 1 94 ? -1.214 -10.389 0.940 1.00 90.75 94 GLN A C 1
ATOM 767 O O . GLN A 1 94 ? -1.496 -11.454 1.483 1.00 90.75 94 GLN A O 1
ATOM 772 N N . LEU A 1 95 ? -1.382 -10.171 -0.368 1.00 89.50 95 LEU A N 1
ATOM 773 C CA . LEU A 1 95 ? -2.186 -11.039 -1.236 1.00 89.50 95 LEU A CA 1
ATOM 774 C C . LEU A 1 95 ? -1.363 -11.872 -2.226 1.00 89.50 95 LEU A C 1
ATOM 776 O O . LEU A 1 95 ? -1.861 -12.880 -2.721 1.00 89.50 95 LEU A O 1
ATOM 780 N N . ILE A 1 96 ? -0.113 -11.489 -2.511 1.00 90.12 96 ILE A N 1
ATOM 781 C CA . ILE A 1 96 ? 0.737 -12.184 -3.483 1.00 90.12 96 ILE A CA 1
ATOM 782 C C . ILE A 1 96 ? 1.847 -12.931 -2.736 1.00 90.12 96 ILE A C 1
ATOM 784 O O . ILE A 1 96 ? 2.752 -12.291 -2.185 1.00 90.12 96 ILE A O 1
ATOM 788 N N . PRO A 1 97 ? 1.834 -14.277 -2.720 1.00 88.19 97 PRO A N 1
ATOM 789 C CA . PRO A 1 97 ? 2.910 -15.040 -2.109 1.00 88.19 97 PRO A CA 1
ATOM 790 C C . PRO A 1 97 ? 4.236 -14.726 -2.809 1.00 88.19 97 PRO A C 1
ATOM 792 O O . PRO A 1 97 ? 4.335 -14.737 -4.036 1.00 88.19 97 PRO A O 1
ATOM 795 N N . ASN A 1 98 ? 5.265 -14.436 -2.015 1.00 89.25 98 ASN A N 1
ATOM 796 C CA . ASN A 1 98 ? 6.613 -14.223 -2.517 1.00 89.25 98 ASN A CA 1
ATOM 797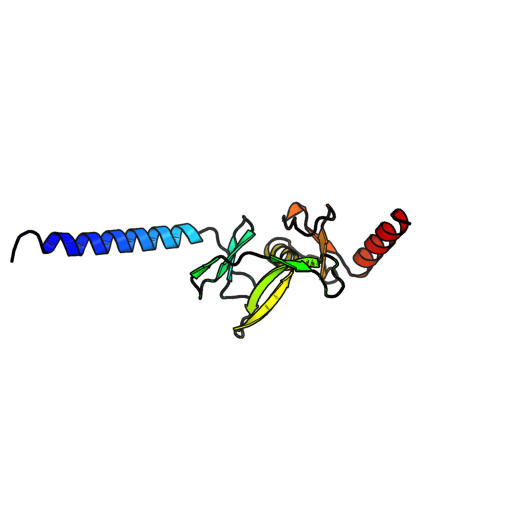 C C . ASN A 1 98 ? 7.482 -15.445 -2.207 1.00 89.25 98 ASN A C 1
ATOM 799 O O . ASN A 1 98 ? 7.934 -15.619 -1.077 1.00 89.25 98 ASN A O 1
ATOM 803 N N . GLU A 1 99 ? 7.688 -16.295 -3.210 1.00 85.69 99 GLU A N 1
ATOM 804 C CA . GLU A 1 99 ? 8.482 -17.526 -3.090 1.00 85.69 99 GLU A CA 1
ATOM 805 C C . GLU A 1 99 ? 10.000 -17.277 -3.138 1.00 85.69 99 GLU A C 1
ATOM 807 O O . GLU A 1 99 ? 10.779 -18.141 -2.742 1.00 85.69 99 GLU A O 1
ATOM 812 N N . ASP A 1 100 ? 10.437 -16.107 -3.615 1.00 85.12 100 ASP A N 1
ATOM 813 C CA . ASP A 1 100 ? 11.850 -15.789 -3.824 1.00 85.12 100 ASP A CA 1
ATOM 814 C C . ASP A 1 100 ? 12.263 -14.573 -2.996 1.00 85.12 100 ASP A C 1
ATOM 816 O O . ASP A 1 100 ? 11.864 -13.437 -3.259 1.00 85.12 100 ASP A O 1
ATOM 820 N N . ILE A 1 101 ? 13.137 -14.809 -2.019 1.00 82.62 101 ILE A N 1
ATOM 821 C CA . ILE A 1 101 ? 13.637 -13.775 -1.110 1.00 82.62 101 ILE A CA 1
ATOM 822 C C . ILE A 1 101 ? 14.374 -12.634 -1.832 1.00 82.62 101 ILE A C 1
ATOM 824 O O . ILE A 1 101 ? 14.471 -11.529 -1.299 1.00 82.62 101 ILE A O 1
ATOM 828 N N . ASN A 1 102 ? 14.870 -12.872 -3.052 1.00 85.44 102 ASN A N 1
ATOM 829 C CA . ASN A 1 102 ? 15.571 -11.862 -3.844 1.00 85.44 102 ASN A CA 1
ATOM 830 C C . ASN A 1 102 ? 14.615 -10.904 -4.569 1.00 85.44 102 ASN A C 1
ATOM 832 O O . ASN A 1 102 ? 15.034 -9.827 -5.006 1.00 85.44 102 ASN A O 1
ATOM 836 N N . LYS A 1 103 ? 13.331 -11.261 -4.697 1.00 88.75 103 LYS A N 1
ATOM 837 C CA . LYS A 1 103 ? 12.316 -10.404 -5.311 1.00 88.75 103 LYS A CA 1
ATOM 838 C C . LYS A 1 103 ? 11.722 -9.495 -4.249 1.00 88.75 103 LYS A C 1
ATOM 840 O O . LYS A 1 103 ? 10.858 -9.891 -3.477 1.00 88.75 103 LYS A O 1
ATOM 845 N N . ASN A 1 104 ? 12.200 -8.260 -4.191 1.00 87.75 104 ASN A N 1
ATOM 846 C CA . ASN A 1 104 ? 11.799 -7.288 -3.173 1.00 87.75 104 ASN A CA 1
ATOM 847 C C . ASN A 1 104 ? 11.166 -6.017 -3.754 1.00 87.75 104 ASN A C 1
ATOM 849 O O . ASN A 1 104 ? 10.856 -5.091 -3.002 1.00 87.75 104 ASN A O 1
ATOM 853 N N . LYS A 1 105 ? 10.968 -5.961 -5.073 1.00 90.12 105 LYS A N 1
ATOM 854 C CA . LYS A 1 105 ? 10.316 -4.847 -5.762 1.00 90.12 105 LYS A CA 1
ATOM 855 C C . LYS A 1 105 ? 9.014 -5.289 -6.408 1.00 90.12 105 LYS A C 1
ATOM 857 O O . LYS A 1 105 ? 8.864 -6.451 -6.770 1.00 90.12 105 LYS A O 1
ATOM 862 N N . ILE A 1 106 ? 8.108 -4.330 -6.577 1.00 92.25 106 ILE A N 1
ATOM 863 C CA . ILE A 1 106 ? 6.853 -4.517 -7.299 1.00 92.25 106 ILE A CA 1
ATOM 864 C C . ILE A 1 106 ? 6.943 -3.863 -8.668 1.00 92.25 106 ILE A C 1
ATOM 866 O O . ILE A 1 106 ? 7.424 -2.734 -8.791 1.00 92.25 106 ILE A O 1
ATOM 870 N N . PHE A 1 107 ? 6.477 -4.594 -9.672 1.00 90.94 107 PHE A N 1
ATOM 871 C CA . PHE A 1 107 ? 6.341 -4.152 -11.047 1.00 90.94 107 PHE A CA 1
ATOM 872 C C . PHE A 1 107 ? 4.869 -4.193 -11.467 1.00 90.94 107 PHE A C 1
ATOM 874 O O . PHE A 1 107 ? 4.191 -5.182 -11.189 1.00 90.94 107 PHE A O 1
ATOM 881 N N . HIS A 1 108 ? 4.412 -3.136 -12.140 1.00 91.56 108 HIS A N 1
ATOM 882 C CA . HIS A 1 108 ? 3.080 -3.026 -12.741 1.00 91.56 108 HIS A CA 1
ATOM 883 C C . HIS A 1 108 ? 3.144 -3.486 -14.199 1.00 91.56 108 HIS A C 1
ATOM 885 O O . HIS A 1 108 ? 3.888 -2.904 -14.993 1.00 91.56 108 HIS A O 1
ATOM 891 N N . LEU A 1 109 ? 2.404 -4.540 -14.549 1.00 90.69 109 LEU A N 1
ATOM 892 C CA . LEU A 1 109 ? 2.464 -5.166 -15.877 1.00 90.69 109 LEU A CA 1
ATOM 893 C C . LEU A 1 109 ? 1.977 -4.236 -16.995 1.00 90.69 109 LEU A C 1
ATOM 895 O O . LEU A 1 109 ? 2.539 -4.246 -18.091 1.00 90.69 109 LEU A O 1
ATOM 899 N N . ASP A 1 110 ? 0.971 -3.418 -16.709 1.00 91.00 110 ASP A N 1
ATOM 900 C CA . ASP A 1 110 ? 0.400 -2.422 -17.620 1.00 91.00 110 ASP A CA 1
ATOM 901 C C . ASP A 1 110 ? 1.160 -1.084 -17.657 1.00 91.00 110 ASP A C 1
ATOM 903 O O . ASP A 1 110 ? 0.804 -0.195 -18.433 1.00 91.00 110 ASP A O 1
ATOM 907 N N . ASN A 1 111 ? 2.222 -0.940 -16.853 1.00 87.56 111 ASN A N 1
ATOM 908 C CA . ASN A 1 111 ? 2.975 0.303 -16.671 1.00 87.56 111 ASN A CA 1
ATOM 909 C C . ASN A 1 111 ? 2.127 1.485 -16.132 1.00 87.56 111 ASN A C 1
ATOM 911 O O . ASN A 1 111 ? 2.560 2.638 -16.208 1.00 87.56 111 ASN A O 1
ATOM 915 N N . ASP A 1 112 ? 0.955 1.211 -15.549 1.00 89.75 112 ASP A N 1
ATOM 916 C CA . ASP A 1 112 ? 0.119 2.182 -14.846 1.00 89.75 112 ASP A CA 1
ATOM 917 C C . ASP A 1 112 ? 0.296 2.044 -13.326 1.00 89.75 112 ASP A C 1
ATOM 919 O O . ASP A 1 112 ? -0.135 1.080 -12.697 1.00 89.75 112 ASP A O 1
ATOM 923 N N . LEU A 1 113 ? 0.919 3.051 -12.708 1.00 91.44 113 LEU A N 1
ATOM 924 C CA . LEU A 1 113 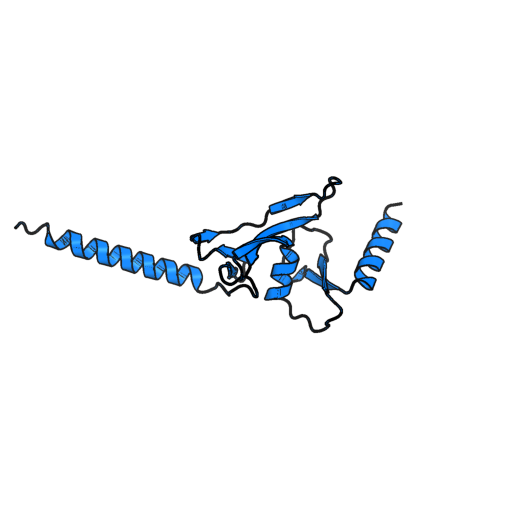? 1.198 3.060 -11.267 1.00 91.44 113 LEU A CA 1
ATOM 925 C C . LEU A 1 113 ? -0.034 3.407 -10.400 1.00 91.44 113 LEU A C 1
ATOM 927 O O . LEU A 1 113 ? 0.105 3.522 -9.178 1.00 91.44 113 LEU A O 1
ATOM 931 N N . GLU A 1 114 ? -1.204 3.637 -11.006 1.00 92.75 114 GLU A N 1
ATOM 932 C CA . GLU A 1 114 ? -2.499 3.749 -10.314 1.00 92.75 114 GLU A CA 1
ATOM 933 C C . GLU A 1 114 ? -3.232 2.396 -10.225 1.00 92.75 114 GLU A C 1
ATOM 935 O O . GLU A 1 114 ? -4.063 2.198 -9.331 1.00 92.75 114 GLU A O 1
ATOM 940 N N . ASN A 1 115 ? -2.912 1.442 -11.109 1.00 92.88 115 ASN A N 1
ATOM 941 C CA . ASN A 1 115 ? -3.567 0.140 -11.157 1.00 92.88 115 ASN A CA 1
ATOM 942 C C . ASN A 1 115 ? -2.906 -0.871 -10.204 1.00 92.88 115 ASN A C 1
ATOM 944 O O . ASN A 1 115 ? -2.084 -1.694 -10.599 1.00 92.88 115 ASN A O 1
ATOM 948 N N . ASP A 1 116 ? -3.291 -0.846 -8.929 1.00 93.56 116 ASP A N 1
ATOM 949 C CA . ASP A 1 116 ? -2.736 -1.752 -7.907 1.00 93.56 116 ASP A CA 1
ATOM 950 C C . ASP A 1 116 ? -3.507 -3.078 -7.758 1.00 93.56 116 ASP A C 1
ATOM 952 O O . ASP A 1 116 ? -3.517 -3.675 -6.681 1.00 93.56 116 ASP A O 1
ATOM 956 N N . THR A 1 117 ? -4.190 -3.525 -8.812 1.00 93.38 117 THR A N 1
ATOM 957 C CA . THR A 1 117 ? -4.890 -4.817 -8.825 1.00 93.38 117 THR A CA 1
ATOM 958 C C . THR A 1 117 ? -3.904 -5.981 -8.715 1.00 93.38 117 THR A C 1
ATOM 960 O O . THR A 1 117 ? -2.797 -5.935 -9.243 1.00 93.38 117 THR A O 1
ATOM 963 N N . VAL A 1 118 ? -4.286 -7.036 -7.991 1.00 92.69 118 VAL A N 1
ATOM 964 C CA . VAL A 1 118 ? -3.392 -8.159 -7.644 1.00 92.69 118 VAL A CA 1
ATOM 965 C C . VAL A 1 118 ? -2.808 -8.838 -8.888 1.00 92.69 118 VAL A C 1
ATOM 967 O O . VAL A 1 118 ? -1.639 -9.207 -8.895 1.00 92.69 118 VAL A O 1
ATOM 970 N N . ASP A 1 119 ? -3.604 -8.968 -9.944 1.00 92.81 119 ASP A N 1
ATOM 971 C CA . ASP A 1 119 ? -3.227 -9.536 -11.238 1.00 92.81 119 ASP A CA 1
ATOM 972 C C . ASP A 1 119 ? -2.294 -8.634 -12.062 1.00 92.81 119 ASP A C 1
ATOM 974 O O . ASP A 1 119 ? -1.578 -9.138 -12.926 1.00 92.81 119 ASP A O 1
ATOM 978 N N . ASN A 1 120 ? -2.241 -7.331 -11.769 1.00 93.62 120 ASN A N 1
ATOM 979 C CA . ASN A 1 120 ? -1.323 -6.388 -12.411 1.00 93.62 120 ASN A CA 1
ATOM 980 C C . ASN A 1 120 ? 0.036 -6.269 -11.698 1.00 93.62 120 ASN A C 1
ATOM 982 O O . ASN A 1 120 ? 0.971 -5.675 -12.240 1.00 93.62 120 ASN A O 1
ATOM 986 N N . LEU A 1 121 ? 0.173 -6.814 -10.486 1.00 93.56 121 LEU A N 1
ATOM 987 C CA . LEU A 1 121 ? 1.381 -6.680 -9.675 1.00 93.56 121 LEU A CA 1
ATOM 988 C C . LEU A 1 121 ? 2.250 -7.938 -9.733 1.00 93.56 121 LEU A C 1
ATOM 990 O O . LEU A 1 121 ? 1.783 -9.063 -9.577 1.00 93.56 121 LEU A O 1
ATOM 994 N N . LEU A 1 122 ? 3.560 -7.737 -9.876 1.00 92.56 122 LEU A N 1
ATOM 995 C CA . LEU A 1 122 ? 4.537 -8.822 -9.881 1.00 92.56 122 LEU A CA 1
ATOM 996 C C . LEU A 1 122 ? 5.736 -8.510 -8.984 1.00 92.56 122 LEU A C 1
ATOM 998 O O . LEU A 1 122 ? 6.342 -7.441 -9.080 1.00 92.56 122 LEU A O 1
ATOM 1002 N N . TRP A 1 123 ? 6.131 -9.486 -8.163 1.00 93.06 123 TRP A N 1
ATOM 1003 C CA . TRP A 1 123 ? 7.407 -9.461 -7.451 1.00 93.06 123 TRP A CA 1
ATOM 1004 C C . TRP A 1 123 ? 8.568 -9.605 -8.442 1.00 93.06 123 TRP A C 1
ATOM 1006 O O . TRP A 1 123 ? 8.659 -10.586 -9.185 1.00 93.06 123 TRP A O 1
ATOM 1016 N N . VAL A 1 124 ? 9.490 -8.647 -8.434 1.00 91.56 124 VAL A N 1
ATOM 1017 C CA . VAL A 1 124 ? 10.705 -8.655 -9.254 1.00 91.56 124 VAL A CA 1
ATOM 1018 C C . VAL A 1 124 ? 11.938 -8.378 -8.402 1.00 91.56 124 VAL A C 1
ATOM 1020 O O . VAL A 1 124 ? 11.880 -7.699 -7.373 1.00 91.56 124 VAL A O 1
ATOM 1023 N N . ASP A 1 125 ? 13.071 -8.927 -8.828 1.00 90.44 125 ASP A N 1
ATOM 1024 C CA . ASP A 1 125 ? 14.372 -8.582 -8.267 1.00 90.44 125 ASP A CA 1
ATOM 1025 C C . ASP A 1 125 ? 14.880 -7.243 -8.838 1.00 90.44 125 ASP A C 1
ATOM 1027 O O . ASP A 1 125 ? 14.361 -6.696 -9.820 1.00 90.44 125 ASP A O 1
ATOM 1031 N N . GLN A 1 126 ? 15.919 -6.696 -8.209 1.00 85.56 126 GLN A N 1
ATOM 1032 C CA . GLN A 1 126 ? 16.511 -5.423 -8.619 1.00 85.56 126 GLN A CA 1
ATOM 1033 C C . GLN A 1 126 ? 17.136 -5.463 -10.023 1.00 85.56 126 GLN A C 1
ATOM 1035 O O . GLN A 1 126 ? 17.127 -4.445 -10.717 1.00 85.56 126 GLN A O 1
ATOM 1040 N N . ILE A 1 127 ? 17.699 -6.598 -10.440 1.00 86.19 127 ILE A N 1
ATOM 1041 C CA . ILE A 1 127 ? 18.387 -6.733 -11.730 1.00 86.19 127 ILE A CA 1
ATOM 1042 C C . ILE A 1 127 ? 17.359 -6.659 -12.862 1.00 86.19 127 ILE A C 1
ATOM 1044 O O . ILE A 1 127 ? 17.530 -5.893 -13.811 1.00 86.19 127 ILE A O 1
ATOM 1048 N N . ARG A 1 128 ? 16.262 -7.403 -12.730 1.00 84.75 128 ARG A N 1
ATOM 1049 C CA . ARG A 1 128 ? 15.155 -7.453 -13.681 1.00 84.75 128 ARG A CA 1
ATOM 1050 C C . ARG A 1 128 ? 14.423 -6.118 -13.763 1.00 84.75 128 ARG A C 1
ATOM 1052 O O . ARG A 1 128 ? 14.166 -5.654 -14.868 1.00 84.75 128 ARG A O 1
ATOM 1059 N N . ASP A 1 129 ? 14.160 -5.468 -12.629 1.00 84.69 129 ASP A N 1
ATOM 1060 C CA . ASP A 1 129 ? 13.579 -4.116 -12.598 1.00 84.69 129 ASP A CA 1
ATOM 1061 C C . ASP A 1 129 ? 14.451 -3.112 -13.373 1.00 84.69 129 ASP A C 1
ATOM 1063 O O . ASP A 1 129 ? 13.956 -2.377 -14.228 1.00 84.69 129 ASP A O 1
ATOM 1067 N N . ASN A 1 130 ? 15.768 -3.125 -13.147 1.00 83.75 130 ASN A N 1
ATOM 1068 C CA . ASN A 1 130 ? 16.690 -2.254 -13.876 1.00 83.75 130 ASN A CA 1
ATOM 1069 C C . ASN A 1 130 ? 16.711 -2.557 -15.382 1.00 83.75 130 ASN A C 1
ATOM 1071 O O . ASN A 1 130 ? 16.689 -1.622 -16.181 1.00 83.75 130 ASN A O 1
ATOM 1075 N N . TYR A 1 131 ? 16.724 -3.838 -15.762 1.00 85.75 131 TYR A N 1
ATOM 1076 C CA . TYR A 1 131 ? 16.728 -4.281 -17.159 1.00 85.75 131 TYR A CA 1
ATOM 1077 C C . TYR A 1 131 ? 15.470 -3.847 -17.926 1.00 85.75 131 TYR A C 1
ATOM 1079 O O . TYR A 1 131 ? 15.554 -3.372 -19.059 1.00 85.75 131 TYR A O 1
ATOM 1087 N N . ILE A 1 132 ? 14.293 -3.962 -17.306 1.00 83.50 132 ILE A N 1
ATOM 1088 C CA . ILE A 1 132 ? 13.036 -3.527 -17.928 1.00 83.50 132 ILE A CA 1
ATOM 1089 C C . ILE A 1 132 ? 13.057 -2.009 -18.154 1.00 83.50 132 ILE A C 1
ATOM 1091 O O . ILE A 1 132 ? 12.720 -1.534 -19.241 1.00 83.50 132 ILE A O 1
ATOM 1095 N N . ARG A 1 133 ? 13.523 -1.240 -17.162 1.00 79.44 133 ARG A N 1
ATOM 1096 C CA . ARG A 1 133 ? 13.623 0.225 -17.260 1.00 79.44 133 ARG A CA 1
ATOM 1097 C C . ARG A 1 133 ? 14.598 0.676 -18.344 1.00 79.44 133 ARG A C 1
ATOM 1099 O O . ARG A 1 133 ? 14.307 1.640 -19.048 1.00 79.44 133 ARG A O 1
ATOM 1106 N N . THR A 1 134 ? 15.745 0.011 -18.500 1.00 81.25 134 THR A N 1
ATOM 1107 C CA . THR A 1 134 ? 16.706 0.367 -19.556 1.00 81.25 134 THR A CA 1
ATOM 1108 C C . THR A 1 134 ? 16.132 0.134 -20.948 1.00 81.25 134 THR A C 1
ATOM 1110 O O . THR A 1 134 ? 16.283 1.005 -21.802 1.00 81.25 134 THR A O 1
ATOM 1113 N N . ILE A 1 135 ? 15.412 -0.969 -21.173 1.00 82.25 135 ILE A N 1
ATOM 1114 C CA . ILE A 1 135 ? 14.755 -1.234 -22.465 1.00 82.25 135 ILE A CA 1
ATOM 1115 C C . ILE A 1 135 ? 13.638 -0.227 -22.744 1.00 82.25 135 ILE A C 1
ATOM 1117 O O . ILE A 1 135 ? 13.524 0.266 -23.866 1.00 82.25 135 ILE A O 1
ATOM 1121 N N . ALA A 1 136 ? 12.823 0.103 -21.738 1.00 75.94 136 ALA A N 1
ATOM 1122 C CA . ALA A 1 136 ? 11.756 1.091 -21.886 1.00 75.94 136 ALA A CA 1
ATOM 1123 C C . ALA A 1 136 ? 12.305 2.472 -22.287 1.00 75.94 136 ALA A C 1
ATOM 1125 O O . ALA A 1 136 ? 11.742 3.135 -23.154 1.00 75.94 136 ALA A O 1
ATOM 1126 N N . ASN A 1 137 ? 13.442 2.876 -21.715 1.00 69.25 137 ASN A N 1
ATOM 1127 C CA . ASN A 1 137 ? 14.094 4.141 -22.056 1.00 69.25 137 ASN A CA 1
ATOM 1128 C C . ASN A 1 137 ? 14.708 4.136 -23.466 1.00 69.25 137 ASN A C 1
ATOM 1130 O O . ASN A 1 137 ? 14.686 5.165 -24.132 1.00 69.25 137 ASN A O 1
ATOM 1134 N N . GLN A 1 138 ? 15.218 2.994 -23.941 1.00 65.69 138 GLN A N 1
ATOM 1135 C CA . GLN A 1 138 ? 15.791 2.869 -25.289 1.00 65.69 138 GLN A CA 1
ATOM 1136 C C . GLN A 1 138 ? 14.746 2.913 -26.409 1.00 65.69 138 GLN A C 1
ATOM 1138 O O . GLN A 1 138 ? 15.074 3.321 -27.513 1.00 65.69 138 GLN A O 1
ATOM 1143 N N . LYS A 1 139 ? 13.497 2.507 -26.150 1.00 59.81 139 LYS A N 1
ATOM 1144 C CA . LYS A 1 139 ? 12.411 2.563 -27.149 1.00 59.81 139 LYS A CA 1
ATOM 1145 C C . LYS A 1 139 ? 11.819 3.964 -27.349 1.00 59.81 139 LYS A C 1
ATOM 1147 O O . LYS A 1 139 ? 11.088 4.168 -28.310 1.00 59.81 139 LYS A O 1
ATOM 1152 N N . ASN A 1 140 ? 12.115 4.894 -26.442 1.00 53.53 140 ASN A N 1
ATOM 1153 C CA . ASN A 1 140 ? 11.602 6.266 -26.446 1.00 53.53 140 ASN A CA 1
ATOM 1154 C C . ASN A 1 140 ? 12.684 7.310 -26.808 1.00 53.53 140 ASN A C 1
ATOM 1156 O O . ASN A 1 140 ? 12.478 8.498 -26.563 1.00 53.53 140 ASN A O 1
ATOM 1160 N N . SER A 1 141 ? 13.839 6.882 -27.339 1.00 48.41 141 SER A N 1
ATOM 1161 C CA . SER A 1 141 ? 14.893 7.731 -27.932 1.00 48.41 141 SER A CA 1
ATOM 1162 C C . SER A 1 141 ? 15.042 7.423 -29.414 1.00 48.41 141 SER A C 1
ATOM 1164 O O . SER A 1 141 ? 15.348 8.373 -30.162 1.00 48.41 141 SER A O 1
#

Secondary structure (DSSP, 8-state):
--TTTTTHHHHHHHHHHHHHHHHHHHTTTEEEETTEEEEEEETT--EEETTTTEE---EEEE-TTS-EEEEEEEEE-TTS-EEEEEHHHHHHHHHS----TT--EEEETTS-TT---GGGEEEE-HHHHHHHHHHHHHTT-

Radius of gyration: 21.95 Å; chains: 1; bounding box: 66×34×64 Å

Foldseek 3Di:
DDPPVVVVVVVVVVVVVVVVVVVCVVCPQWDAQPQFRQWTAGLVRWIARNVVGDTWDWDFDADPVRHTDATWTWTQGPVRDIDIDQSLQSCCVVPPDDPDPQQNDWDFQVNDRHPSNNVRIDGDHPVVVVVVVVVVVVVVD

Organism: NCBI:txid222440

pLDDT: mean 81.78, std 16.36, range [43.16, 96.12]

Sequence (141 aa):
MTFSDKYITDKESAQDKLNSVCYEKQRQDYDPIRDYPSHLINGQLTVWDSKLDREVSPQSKKSRKGGFIGRQIRLNDINGKRSDLPFSYLVAKQLIPNEDINKNKIFHLDNDLENDTVDNLLWVDQIRDNYIRTIANQKNS